Protein AF-A0A7L2MDG3-F1 (afdb_monomer)

pLDDT: mean 85.84, std 12.9, range [50.81, 97.12]

Sequence (111 aa):
RYGCTASNLHGNASATKVLVTRAAGLLIQPSAEVTEGTAVTLTCLGTGDEEEEKPLYAWYRNGRRLQESSSPSLEFPSVRGDDAGAFQCQVRGRNGSDTSEAVPLRVLCEC

InterPro domains:
  IPR003598 Immunoglobulin subtype 2 [SM00408] (35-96)
  IPR003599 Immunoglobulin domain subtype [SM00409] (29-108)
  IPR007110 Immunoglobulin-like domain [PS50835] (16-104)
  IPR013783 Immunoglobulin-like fold [G3DSA:2.60.40.10] (20-110)
  IPR036179 Immunoglobulin-like domain superfamily [SSF48726] (26-107)

Foldseek 3Di:
DDKDWDADPVGIDIDDDDDAPFAWAKDKPPDLEEAFFDKIKIFTDGDAVVVPDQKKKWKDFPNHTDDIDSHRMDIDNTDDQVNWGFMKIWTAHDVGIDIHGTRTRHYHYPD

Secondary structure (DSSP, 8-state):
-EEEEEEETTEEEEEEE-------EEEEES-SEEETT--EEEEEE----TTTSPPEEEEEETTEEEEEES-SEEEESS--GGG-EEEEEEEEETTEEEEPPPEEEEEE---

Radius of gyration: 19.63 Å; Cα contacts (8 Å, |Δi|>4): 242; chains: 1; bounding box: 56×19×57 Å

Solvent-accessible surface area (backbone atoms only — not comparable to full-atom values): 6407 Å² total; per-residue (Å²): 113,46,74,50,74,50,75,54,102,92,49,73,52,75,50,75,46,75,74,77,86,77,59,33,41,69,45,52,38,90,48,49,61,43,49,49,62,42,58,37,41,38,35,49,42,58,78,44,62,67,91,81,45,86,35,41,30,36,34,28,45,72,87,40,80,73,52,73,40,78,50,58,60,50,78,34,81,54,38,42,66,92,67,43,40,35,34,30,38,30,46,39,35,96,94,49,71,38,63,21,66,72,47,60,38,46,45,43,79,87,124

Mean predicted aligned error: 8.29 Å

Organism: NCBI:txid2585818

Str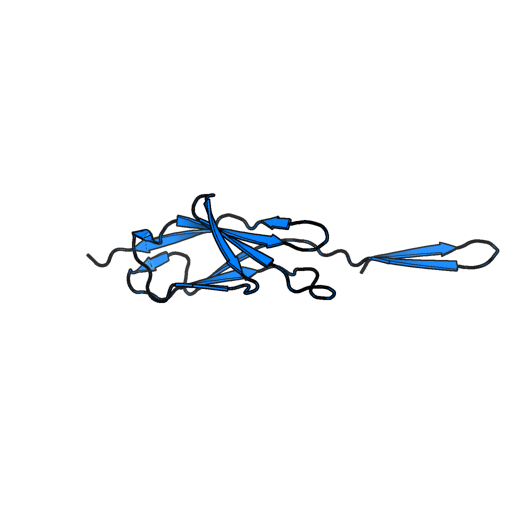ucture (mmCIF, N/CA/C/O backbone):
data_AF-A0A7L2MDG3-F1
#
_entry.id   AF-A0A7L2MDG3-F1
#
loop_
_atom_site.group_PDB
_atom_site.id
_atom_site.type_symbol
_atom_site.label_atom_id
_atom_site.label_alt_id
_atom_site.label_comp_id
_atom_site.label_asym_id
_atom_site.label_entity_id
_atom_site.label_seq_id
_atom_site.pdbx_PDB_ins_code
_atom_site.Cartn_x
_atom_site.Cartn_y
_atom_site.Cartn_z
_atom_site.occupancy
_atom_site.B_iso_or_equiv
_atom_site.auth_seq_id
_atom_site.auth_comp_id
_atom_site.auth_asym_id
_atom_site.auth_atom_id
_atom_site.pdbx_PDB_model_num
ATOM 1 N N . ARG A 1 1 ? 20.699 -5.614 -11.569 1.00 61.97 1 ARG A N 1
ATOM 2 C CA . ARG A 1 1 ? 21.209 -4.932 -12.788 1.00 61.97 1 ARG A CA 1
ATOM 3 C C . ARG A 1 1 ? 21.741 -6.001 -13.734 1.00 61.97 1 ARG A C 1
ATOM 5 O O . ARG A 1 1 ? 22.672 -6.694 -13.360 1.00 61.97 1 ARG A O 1
ATOM 12 N N . TYR A 1 2 ? 21.123 -6.181 -14.895 1.00 76.94 2 TYR A N 1
ATOM 13 C CA . TYR A 1 2 ? 21.477 -7.202 -15.882 1.00 76.94 2 TYR A CA 1
ATOM 14 C C . TYR A 1 2 ? 22.213 -6.526 -17.035 1.00 76.94 2 TYR A C 1
ATOM 16 O O . TYR A 1 2 ? 21.680 -5.611 -17.657 1.00 76.94 2 TYR A O 1
ATOM 24 N N . GLY A 1 3 ? 23.458 -6.928 -17.274 1.00 87.69 3 GLY A N 1
ATOM 25 C CA . GLY A 1 3 ? 24.270 -6.448 -18.388 1.00 87.69 3 GLY A CA 1
ATOM 26 C C . GLY A 1 3 ? 24.378 -7.524 -19.459 1.00 87.69 3 GLY A C 1
ATOM 27 O O . GLY A 1 3 ? 24.663 -8.675 -19.145 1.00 87.69 3 GLY A O 1
ATOM 28 N N . CYS A 1 4 ? 24.156 -7.150 -20.712 1.00 85.69 4 CYS A N 1
ATOM 29 C CA . CYS A 1 4 ? 24.493 -7.951 -21.877 1.00 85.69 4 CYS A CA 1
ATOM 30 C C . CYS A 1 4 ? 25.664 -7.274 -22.584 1.00 85.69 4 CYS A C 1
ATOM 32 O O . CYS A 1 4 ? 25.605 -6.076 -22.851 1.00 85.69 4 CYS A O 1
ATOM 34 N N . THR A 1 5 ? 26.699 -8.041 -22.902 1.00 93.94 5 THR A N 1
ATOM 35 C CA . THR A 1 5 ? 27.823 -7.573 -23.711 1.00 93.94 5 THR A CA 1
ATOM 36 C C . THR A 1 5 ? 27.935 -8.479 -24.925 1.00 93.94 5 THR A C 1
ATOM 38 O O . THR A 1 5 ? 28.099 -9.688 -24.778 1.00 93.94 5 THR A O 1
ATOM 41 N N . ALA A 1 6 ? 27.840 -7.896 -26.113 1.00 90.19 6 ALA A N 1
ATOM 42 C CA . ALA A 1 6 ? 28.107 -8.557 -27.379 1.00 90.19 6 ALA A CA 1
ATOM 43 C C . ALA A 1 6 ? 29.509 -8.168 -27.858 1.00 90.19 6 ALA A C 1
ATOM 45 O O . ALA A 1 6 ? 29.877 -6.995 -27.810 1.00 90.19 6 ALA A O 1
ATOM 46 N N . SER A 1 7 ? 30.286 -9.139 -28.329 1.00 95.38 7 SER A N 1
ATOM 47 C CA . SER A 1 7 ? 31.637 -8.931 -28.852 1.00 95.38 7 SER A CA 1
ATOM 48 C C . SER A 1 7 ? 31.766 -9.510 -30.257 1.00 95.38 7 SER A C 1
ATOM 50 O O . SER A 1 7 ? 31.255 -10.588 -30.546 1.00 95.38 7 SER A O 1
ATOM 52 N N . ASN A 1 8 ? 32.450 -8.782 -31.136 1.00 90.81 8 ASN A N 1
ATOM 53 C CA . ASN A 1 8 ? 32.800 -9.195 -32.495 1.00 90.81 8 ASN A CA 1
ATOM 54 C C . ASN A 1 8 ? 34.239 -8.753 -32.816 1.00 90.81 8 ASN A C 1
ATOM 56 O O . ASN A 1 8 ? 34.858 -8.029 -32.040 1.00 90.81 8 ASN A O 1
ATOM 60 N N . LEU A 1 9 ? 34.764 -9.137 -33.988 1.00 95.19 9 LEU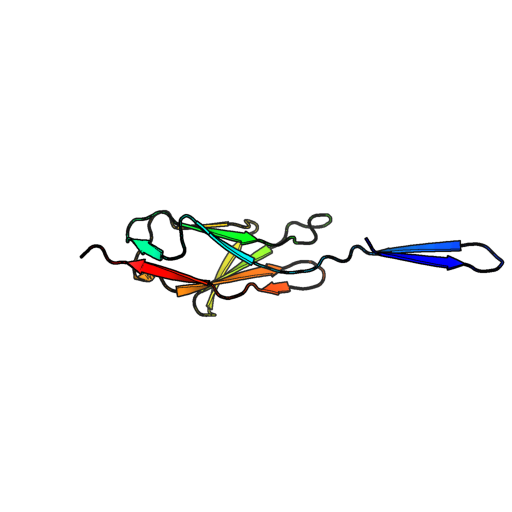 A N 1
ATOM 61 C CA . LEU A 1 9 ? 36.120 -8.767 -34.444 1.00 95.19 9 LEU A CA 1
ATOM 62 C C . LEU A 1 9 ? 36.390 -7.246 -34.410 1.00 95.19 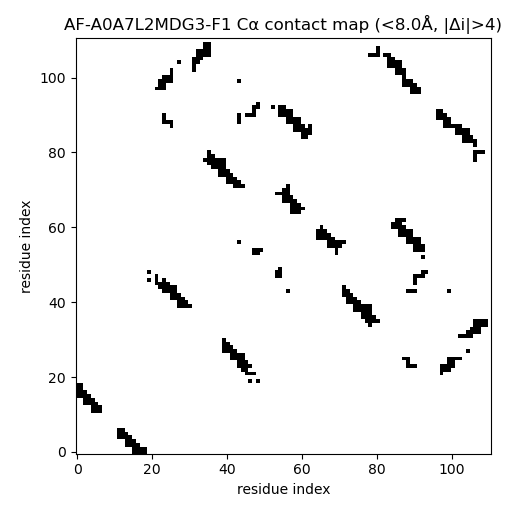9 LEU A C 1
ATOM 64 O O . LEU A 1 9 ? 37.531 -6.821 -34.276 1.00 95.19 9 LEU A O 1
ATOM 68 N N . HIS A 1 10 ? 35.334 -6.436 -34.508 1.00 91.75 10 HIS A N 1
ATOM 69 C CA . HIS A 1 10 ? 35.396 -4.972 -34.528 1.00 91.75 10 HIS A CA 1
ATOM 70 C C . HIS A 1 10 ? 35.221 -4.319 -33.145 1.00 91.75 10 HIS A C 1
ATOM 72 O O . HIS A 1 10 ? 35.216 -3.095 -33.050 1.00 91.75 10 HIS A O 1
ATOM 78 N N . GLY A 1 11 ? 35.065 -5.108 -32.078 1.00 90.88 11 GLY A N 1
ATOM 79 C CA . GLY A 1 11 ? 34.932 -4.620 -30.707 1.00 90.88 11 GLY A CA 1
ATOM 80 C C . GLY A 1 11 ? 33.654 -5.079 -30.010 1.00 90.88 11 GLY A C 1
ATOM 81 O O . GLY A 1 11 ? 32.971 -6.008 -30.451 1.00 90.88 11 GLY A O 1
ATOM 82 N N . ASN A 1 12 ? 33.346 -4.409 -28.897 1.00 92.81 12 ASN A N 1
ATOM 83 C CA . ASN A 1 12 ? 32.288 -4.811 -27.975 1.00 92.81 12 ASN A CA 1
ATOM 84 C C . ASN A 1 12 ? 31.206 -3.733 -27.857 1.00 92.81 12 ASN A C 1
ATOM 86 O O . ASN A 1 12 ? 31.506 -2.545 -27.767 1.00 92.81 12 ASN A O 1
ATOM 90 N N . ALA A 1 13 ? 29.952 -4.169 -27.780 1.00 91.88 13 ALA A N 1
ATOM 91 C CA . ALA A 1 13 ? 28.801 -3.347 -27.438 1.00 91.88 13 ALA A CA 1
ATOM 92 C C . ALA A 1 13 ? 28.148 -3.897 -26.168 1.00 91.88 13 ALA A C 1
ATOM 94 O O . ALA A 1 13 ? 27.960 -5.106 -26.040 1.00 91.88 13 ALA A O 1
ATOM 95 N N . SER A 1 14 ? 27.773 -3.014 -25.246 1.00 91.81 14 SER A N 1
ATOM 96 C CA . SER A 1 14 ? 27.144 -3.403 -23.982 1.00 91.81 14 SER A CA 1
ATOM 97 C C . SER A 1 14 ? 25.798 -2.709 -23.815 1.00 91.81 14 SER A C 1
ATOM 99 O O . SER A 1 14 ? 25.684 -1.505 -24.024 1.00 91.81 14 SER A O 1
ATOM 101 N N . ALA A 1 15 ? 24.788 -3.457 -23.381 1.00 85.19 15 ALA A N 1
ATOM 102 C CA . ALA A 1 15 ? 23.480 -2.959 -22.980 1.00 85.19 15 ALA A CA 1
ATOM 103 C C . ALA A 1 15 ? 23.223 -3.342 -21.520 1.00 85.19 15 ALA A C 1
ATOM 105 O O . ALA A 1 15 ? 23.539 -4.450 -21.093 1.00 85.19 15 ALA A O 1
ATOM 106 N N . THR A 1 16 ? 22.642 -2.441 -20.731 1.00 81.69 16 THR A N 1
ATOM 107 C CA . THR A 1 16 ? 22.251 -2.741 -19.347 1.00 81.69 16 THR A CA 1
ATOM 108 C C . THR A 1 16 ? 20.754 -2.535 -19.179 1.00 81.69 16 THR A C 1
ATOM 110 O O . THR A 1 16 ? 20.223 -1.519 -19.612 1.00 81.69 16 THR A O 1
ATOM 113 N N . LYS A 1 17 ? 20.086 -3.467 -18.498 1.00 76.31 17 LYS A N 1
ATOM 114 C CA . LYS A 1 17 ? 18.709 -3.330 -18.030 1.00 76.31 17 LYS A CA 1
ATOM 115 C C . LYS A 1 17 ? 18.625 -3.611 -16.533 1.00 76.31 17 LYS A C 1
ATOM 117 O O . LYS A 1 17 ? 19.189 -4.587 -16.037 1.00 76.31 17 LYS A O 1
ATOM 122 N N . VAL A 1 18 ? 17.928 -2.773 -15.778 1.00 67.25 18 VAL A N 1
ATOM 123 C CA . VAL A 1 18 ? 17.596 -3.086 -14.384 1.00 67.25 18 VAL A CA 1
ATOM 124 C C . VAL A 1 18 ? 16.385 -4.018 -14.400 1.00 67.25 18 VAL A C 1
ATOM 126 O O . VAL A 1 18 ? 15.386 -3.731 -15.052 1.00 67.25 18 VAL A O 1
ATOM 129 N N . LEU A 1 19 ? 16.495 -5.176 -13.744 1.00 53.88 19 LEU A N 1
ATOM 130 C CA . LEU A 1 19 ? 15.325 -6.004 -13.470 1.00 53.88 19 LEU A CA 1
ATOM 131 C C . LEU A 1 19 ? 14.750 -5.496 -12.158 1.00 53.88 19 LEU A C 1
ATOM 133 O O . LEU A 1 19 ? 15.374 -5.663 -11.110 1.00 53.88 19 LEU A O 1
ATOM 137 N N . VAL A 1 20 ? 13.594 -4.861 -12.243 1.00 58.19 20 VAL A N 1
ATOM 138 C CA . VAL A 1 20 ? 12.791 -4.529 -11.075 1.00 58.19 20 VAL A CA 1
ATOM 139 C C . VAL A 1 20 ? 11.851 -5.706 -10.856 1.00 58.19 20 VAL A C 1
ATOM 141 O O . VAL A 1 20 ? 10.968 -5.957 -11.677 1.00 58.19 20 VAL A O 1
ATOM 144 N N . THR A 1 21 ? 12.085 -6.481 -9.797 1.00 50.81 21 THR A N 1
ATOM 145 C CA . THR A 1 21 ? 11.118 -7.474 -9.322 1.00 50.81 21 THR A CA 1
ATOM 146 C C . THR A 1 21 ? 9.943 -6.704 -8.738 1.00 50.81 21 THR A C 1
ATOM 148 O O . THR A 1 21 ? 10.061 -6.112 -7.667 1.00 50.81 21 THR A O 1
ATOM 151 N N . ARG A 1 22 ? 8.844 -6.643 -9.489 1.00 60.25 22 ARG A N 1
ATOM 152 C CA . ARG A 1 22 ? 7.621 -5.958 -9.077 1.00 60.25 22 ARG A CA 1
ATOM 153 C C . ARG A 1 22 ? 6.886 -6.897 -8.129 1.00 60.25 22 ARG A C 1
ATOM 155 O O . ARG A 1 22 ? 6.453 -7.963 -8.555 1.00 60.25 22 ARG A O 1
ATOM 162 N N . ALA A 1 23 ? 6.890 -6.553 -6.851 1.00 59.66 23 ALA A N 1
ATOM 163 C CA . ALA A 1 23 ? 6.007 -7.148 -5.867 1.00 59.66 23 ALA A CA 1
ATOM 164 C C . ALA A 1 23 ? 5.423 -5.996 -5.052 1.00 59.66 23 ALA A C 1
ATOM 166 O O . ALA A 1 23 ? 6.126 -5.373 -4.256 1.00 59.66 23 ALA A O 1
ATOM 167 N N . ALA A 1 24 ? 4.157 -5.685 -5.292 1.00 69.75 24 ALA A N 1
ATOM 168 C CA . ALA A 1 24 ? 3.372 -4.809 -4.449 1.00 69.75 24 ALA A CA 1
ATOM 169 C C . ALA A 1 24 ? 2.971 -5.597 -3.190 1.00 69.75 24 ALA A C 1
ATOM 171 O O . ALA A 1 24 ? 2.259 -6.593 -3.246 1.00 69.75 24 ALA A O 1
ATOM 172 N N . GLY A 1 25 ? 3.464 -5.182 -2.033 1.00 87.06 25 GLY A N 1
ATOM 173 C CA . GLY A 1 25 ? 2.990 -5.597 -0.722 1.00 87.06 25 GLY A CA 1
ATOM 174 C C . GLY A 1 25 ? 2.078 -4.531 -0.128 1.00 87.06 25 GLY A C 1
ATOM 175 O O . GLY A 1 25 ? 2.116 -3.366 -0.521 1.00 87.06 25 GLY A O 1
ATOM 176 N N . LEU A 1 26 ? 1.276 -4.917 0.857 1.00 92.19 26 LEU A N 1
ATOM 177 C CA . LEU A 1 26 ? 0.444 -3.990 1.610 1.00 92.19 26 LEU A CA 1
ATOM 178 C C . LEU A 1 26 ? 0.729 -4.150 3.101 1.00 92.19 26 LEU A C 1
ATOM 180 O O . LEU A 1 26 ? 0.592 -5.240 3.652 1.00 92.19 26 LEU A O 1
ATOM 184 N N . LEU A 1 27 ? 1.123 -3.056 3.744 1.00 93.75 27 LEU A N 1
ATOM 185 C CA . LEU A 1 27 ? 1.325 -2.976 5.184 1.00 93.75 27 LEU A CA 1
ATOM 186 C C . LEU A 1 27 ? 0.182 -2.179 5.808 1.00 93.75 27 LEU A C 1
ATOM 188 O O . LEU A 1 27 ? -0.139 -1.096 5.331 1.00 93.75 27 LEU A O 1
ATOM 192 N N . ILE A 1 28 ? -0.405 -2.697 6.885 1.00 95.62 28 ILE A N 1
ATOM 193 C CA . ILE A 1 28 ? -1.433 -2.000 7.664 1.00 95.62 28 ILE A CA 1
ATOM 194 C C . ILE A 1 28 ? -0.879 -1.763 9.065 1.00 95.62 28 ILE A C 1
ATOM 196 O O . ILE A 1 28 ? -0.489 -2.715 9.742 1.00 95.62 28 ILE A O 1
ATOM 200 N N . GLN A 1 29 ? -0.839 -0.503 9.492 1.00 96.50 29 GLN A N 1
ATOM 201 C CA . GLN A 1 29 ? -0.402 -0.103 10.827 1.00 96.50 29 GLN A CA 1
ATOM 202 C C . GLN A 1 29 ? -1.563 0.545 11.596 1.00 96.50 29 GLN A C 1
ATOM 204 O O . GLN A 1 29 ? -2.305 1.322 10.995 1.00 96.50 29 GLN A O 1
ATOM 209 N N . PRO A 1 30 ? -1.716 0.265 12.905 1.00 94.50 30 PRO A N 1
ATOM 210 C CA . PRO A 1 30 ? -0.842 -0.578 13.735 1.00 94.50 30 PRO A CA 1
ATOM 211 C C . PRO A 1 30 ? -1.011 -2.089 13.493 1.00 94.50 30 PRO A C 1
ATOM 213 O O . PRO A 1 30 ? -0.066 -2.846 13.703 1.00 94.50 30 PRO A O 1
ATOM 216 N N . SER A 1 31 ? -2.180 -2.520 13.021 1.00 95.19 31 SER A N 1
ATOM 217 C CA . SER A 1 31 ? -2.524 -3.920 12.757 1.00 95.19 31 SER A CA 1
ATOM 218 C C . SER A 1 31 ? -3.672 -4.018 11.750 1.00 95.19 31 SER A C 1
ATOM 220 O O . SER A 1 31 ? -4.400 -3.057 11.517 1.00 95.19 31 SER A O 1
ATOM 222 N N . ALA A 1 32 ? -3.865 -5.205 11.169 1.00 93.19 32 ALA A N 1
ATOM 223 C CA . ALA A 1 32 ? -5.003 -5.506 10.293 1.00 93.19 32 ALA A CA 1
ATOM 224 C C . ALA A 1 32 ? -6.325 -5.743 11.059 1.00 93.19 32 ALA A C 1
ATOM 226 O O . ALA A 1 32 ? -7.364 -5.976 10.448 1.00 93.19 32 ALA A O 1
ATOM 227 N N . GLU A 1 33 ? -6.291 -5.687 12.389 1.00 95.94 33 GLU A N 1
ATOM 228 C CA . GLU A 1 33 ? -7.453 -5.771 13.269 1.00 95.94 33 GLU A CA 1
ATOM 229 C C . GLU A 1 33 ? -7.323 -4.693 14.345 1.00 95.94 33 GLU A C 1
ATOM 231 O O . GLU A 1 33 ? -6.328 -4.667 15.071 1.00 95.94 33 GLU A O 1
ATOM 236 N N . VAL A 1 34 ? -8.288 -3.778 14.399 1.00 95.69 34 VAL A N 1
ATOM 237 C CA . VAL A 1 34 ? -8.296 -2.608 15.291 1.00 95.69 34 VAL A CA 1
ATOM 238 C C . VAL A 1 34 ? -9.709 -2.345 15.808 1.00 95.69 34 VAL A C 1
ATOM 240 O O . VAL A 1 34 ? -10.671 -2.841 15.226 1.00 95.69 34 VAL A O 1
ATOM 243 N N . THR A 1 35 ? -9.863 -1.558 16.870 1.00 95.38 35 THR A N 1
ATOM 244 C CA . THR A 1 35 ? -11.181 -1.088 17.328 1.00 95.38 35 THR A CA 1
ATOM 245 C C . THR A 1 35 ? -11.628 0.160 16.567 1.00 95.38 35 THR A C 1
ATOM 247 O O . THR A 1 35 ? -10.800 0.913 16.039 1.00 95.38 35 THR A O 1
ATOM 250 N N . GLU A 1 36 ? -12.942 0.383 16.497 1.00 95.44 36 GLU A N 1
ATOM 251 C CA . GLU A 1 36 ? -13.510 1.634 15.984 1.00 95.44 36 GLU A CA 1
ATOM 252 C C . GLU A 1 36 ? -12.885 2.849 16.678 1.00 95.44 36 GLU A C 1
ATOM 254 O O . GLU A 1 36 ? -12.535 2.815 17.853 1.00 95.44 36 GLU A O 1
ATOM 259 N N . GLY A 1 37 ? -12.695 3.934 15.934 1.00 94.62 37 GLY A N 1
ATOM 260 C CA . GLY A 1 37 ? -12.030 5.127 16.450 1.00 94.62 37 GLY A CA 1
ATOM 261 C C . GLY A 1 37 ? -10.512 5.138 16.256 1.00 94.62 37 GLY A C 1
ATOM 262 O O . GLY A 1 37 ? -9.926 6.220 16.257 1.00 94.62 37 GLY A O 1
ATOM 263 N N . THR A 1 38 ? -9.880 3.982 16.021 1.00 95.25 38 THR A N 1
ATOM 264 C CA . THR A 1 38 ? -8.421 3.872 15.848 1.00 95.25 38 THR A CA 1
ATOM 265 C C . THR A 1 38 ? -7.951 4.513 14.538 1.00 95.25 38 THR A C 1
ATOM 267 O O . THR A 1 38 ? -8.588 4.369 13.493 1.00 95.25 38 THR A O 1
ATOM 270 N N . ALA A 1 39 ? -6.808 5.199 14.576 1.00 96.81 39 ALA A N 1
ATOM 271 C CA . ALA A 1 39 ? -6.144 5.686 13.371 1.00 96.81 39 ALA A CA 1
ATOM 272 C C . ALA A 1 39 ? -5.374 4.545 12.687 1.00 96.81 39 ALA A C 1
ATOM 274 O O . ALA A 1 39 ? -4.573 3.862 13.330 1.00 96.81 39 ALA A O 1
ATOM 275 N N . VAL A 1 40 ? -5.600 4.348 11.388 1.00 97.06 40 VAL A N 1
ATOM 276 C CA . VAL A 1 40 ? -4.967 3.286 10.595 1.00 97.06 40 VAL A CA 1
ATOM 277 C C . VAL A 1 40 ? -4.286 3.878 9.370 1.00 97.06 40 VAL A C 1
ATOM 279 O O . VAL A 1 40 ? -4.875 4.679 8.646 1.00 97.06 40 VAL A O 1
ATOM 282 N N . THR A 1 41 ? -3.066 3.423 9.094 1.00 97.12 41 THR A N 1
ATOM 283 C CA . THR A 1 41 ? -2.320 3.785 7.885 1.00 97.12 41 THR A CA 1
ATOM 284 C C . THR A 1 41 ? -2.027 2.539 7.069 1.00 97.12 41 THR A C 1
ATOM 286 O O . THR A 1 41 ? -1.439 1.574 7.561 1.00 97.12 41 THR A O 1
ATOM 289 N N . LEU A 1 42 ? -2.437 2.566 5.805 1.00 95.44 42 LEU A N 1
ATOM 290 C CA . LEU A 1 42 ? -2.116 1.556 4.811 1.00 95.44 42 LEU A CA 1
ATOM 291 C C . LEU A 1 42 ? -0.945 2.068 3.981 1.00 95.44 42 LEU A C 1
ATOM 293 O O . LEU A 1 42 ? -1.046 3.137 3.388 1.00 95.44 42 LEU A O 1
ATOM 297 N N . THR A 1 43 ? 0.129 1.293 3.891 1.00 93.62 43 THR A N 1
ATOM 298 C CA . THR A 1 43 ? 1.323 1.634 3.112 1.00 93.62 43 THR A CA 1
ATOM 299 C C . THR A 1 43 ? 1.532 0.589 2.028 1.00 93.62 43 THR A C 1
ATOM 301 O O . THR A 1 43 ? 1.689 -0.601 2.311 1.00 93.62 43 THR A O 1
ATOM 304 N N . CYS A 1 44 ? 1.540 1.032 0.776 1.00 90.06 44 CYS A N 1
ATOM 305 C CA . CYS A 1 44 ? 1.856 0.198 -0.368 1.00 90.06 44 CYS A CA 1
ATOM 306 C C . CYS A 1 44 ? 3.373 0.018 -0.453 1.00 90.06 44 CYS A C 1
ATOM 308 O O . CYS A 1 44 ? 4.120 0.965 -0.701 1.00 90.06 44 CYS A O 1
ATOM 310 N N . LEU A 1 45 ? 3.830 -1.206 -0.220 1.00 85.31 45 LEU A N 1
ATOM 311 C CA . LEU A 1 45 ? 5.228 -1.588 -0.320 1.00 85.31 45 LEU A CA 1
ATOM 312 C C . LEU A 1 45 ? 5.509 -1.962 -1.771 1.00 85.31 45 LEU A C 1
ATOM 314 O O . LEU A 1 45 ? 5.088 -3.009 -2.233 1.00 85.31 45 LEU A O 1
ATOM 318 N N . GLY A 1 46 ? 6.205 -1.122 -2.518 1.00 73.06 46 GLY A N 1
ATOM 319 C CA . GLY A 1 46 ? 6.560 -1.448 -3.892 1.00 73.06 46 GLY A CA 1
ATOM 320 C C . GLY A 1 46 ? 7.343 -0.318 -4.522 1.00 73.06 46 GLY A C 1
ATOM 321 O O . GLY A 1 46 ? 6.981 0.849 -4.376 1.00 73.06 46 GLY A O 1
ATOM 322 N N . THR A 1 47 ? 8.416 -0.664 -5.222 1.00 60.50 47 THR A N 1
ATOM 323 C CA . THR A 1 47 ? 9.186 0.298 -6.000 1.00 60.50 47 THR A CA 1
ATOM 324 C C . THR A 1 47 ? 8.559 0.411 -7.385 1.00 60.50 47 THR A C 1
ATOM 326 O O . THR A 1 47 ? 8.580 -0.522 -8.191 1.00 60.50 47 THR A O 1
ATOM 329 N N . GLY A 1 48 ? 7.974 1.575 -7.671 1.00 59.06 48 GLY A N 1
ATOM 330 C CA . GLY A 1 48 ? 7.871 2.016 -9.058 1.00 59.06 48 GLY A CA 1
ATOM 331 C C . GLY A 1 48 ? 9.275 2.159 -9.650 1.00 59.06 48 GLY A C 1
ATOM 332 O O . GLY A 1 48 ? 10.264 2.155 -8.918 1.00 59.06 48 GLY A O 1
ATOM 333 N N . ASP A 1 49 ? 9.389 2.297 -10.968 1.00 59.41 49 ASP A N 1
ATOM 334 C CA . ASP A 1 49 ? 10.646 2.746 -11.576 1.00 59.41 49 ASP A CA 1
ATOM 335 C C . ASP A 1 49 ? 10.878 4.226 -11.161 1.00 59.41 49 ASP A C 1
ATOM 337 O O . ASP A 1 49 ? 10.587 5.143 -11.924 1.00 59.41 49 ASP A O 1
ATOM 341 N N . GLU A 1 50 ? 11.334 4.463 -9.919 1.00 56.59 50 GLU A N 1
ATOM 342 C CA . GLU A 1 50 ? 11.489 5.798 -9.300 1.00 56.59 50 GLU A CA 1
ATOM 343 C C . GLU A 1 50 ? 12.541 6.669 -10.004 1.00 56.59 50 GLU A C 1
ATOM 345 O O . GLU A 1 50 ? 12.588 7.879 -9.791 1.00 56.59 50 GLU A O 1
ATOM 350 N N . GLU A 1 51 ? 13.383 6.063 -10.845 1.00 55.62 51 GLU A N 1
ATOM 351 C CA . GLU A 1 51 ? 14.437 6.754 -11.594 1.00 55.62 51 GLU A CA 1
ATOM 352 C C . GLU A 1 51 ? 13.901 7.649 -12.728 1.00 55.62 51 GLU A C 1
ATOM 354 O O . GLU A 1 51 ? 14.618 8.557 -13.144 1.00 55.62 51 GLU A O 1
ATOM 359 N N . GLU A 1 52 ? 12.671 7.440 -13.222 1.00 54.25 52 GLU A N 1
ATOM 360 C CA . GLU A 1 52 ? 12.123 8.223 -14.349 1.00 54.25 52 GLU A CA 1
ATOM 361 C C . GLU A 1 52 ? 10.833 8.998 -14.020 1.00 54.25 52 GLU A C 1
ATOM 363 O O . GLU A 1 52 ? 10.708 10.141 -14.457 1.00 54.25 52 GLU A O 1
ATOM 368 N N . GLU A 1 53 ? 9.892 8.445 -13.242 1.00 62.78 53 GLU A N 1
ATOM 369 C CA . GLU A 1 53 ? 8.643 9.131 -12.864 1.00 62.78 53 GLU A CA 1
ATOM 370 C C . GLU A 1 53 ? 8.137 8.702 -11.479 1.00 62.78 53 GLU A C 1
ATOM 372 O O . GLU A 1 53 ? 8.343 7.569 -11.041 1.00 62.78 53 GLU A O 1
ATOM 377 N N . LYS A 1 54 ? 7.416 9.600 -10.788 1.00 70.31 54 LYS A N 1
ATOM 378 C CA . LYS A 1 54 ? 6.737 9.248 -9.532 1.00 70.31 54 LYS A CA 1
ATOM 379 C C . LYS A 1 54 ? 5.646 8.203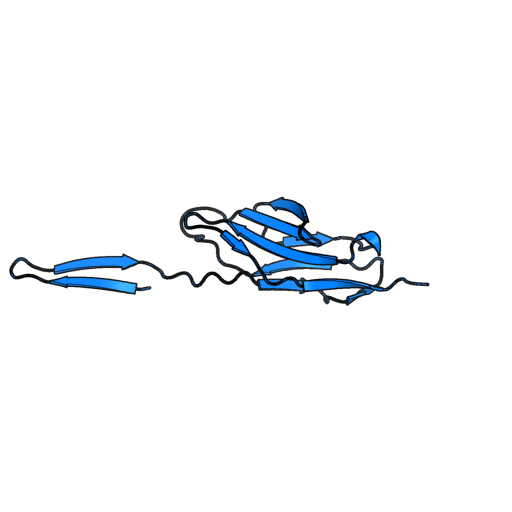 -9.815 1.00 70.31 54 LYS A C 1
ATOM 381 O O . LYS A 1 54 ? 4.752 8.494 -10.613 1.00 70.31 54 LYS A O 1
ATOM 386 N N . PRO A 1 55 ? 5.662 7.032 -9.156 1.00 76.38 55 PRO A N 1
ATOM 387 C CA . PRO A 1 55 ? 4.621 6.030 -9.342 1.00 76.38 55 PRO A CA 1
ATOM 388 C C . PRO A 1 55 ? 3.246 6.545 -8.903 1.00 76.38 55 PRO A C 1
ATOM 390 O O . PRO A 1 55 ? 3.119 7.325 -7.956 1.00 76.38 55 PRO A O 1
ATOM 393 N N . LEU A 1 56 ? 2.206 6.070 -9.590 1.00 86.38 56 LEU A N 1
ATOM 394 C CA . LEU A 1 56 ? 0.816 6.273 -9.187 1.00 86.38 56 LEU A CA 1
ATOM 395 C C . LEU A 1 56 ? 0.320 5.042 -8.430 1.00 86.38 56 LEU A C 1
ATOM 397 O O . LEU A 1 56 ? 0.432 3.915 -8.918 1.00 86.38 56 LEU A O 1
ATOM 401 N N . TYR A 1 57 ? -0.261 5.273 -7.258 1.00 89.56 57 TYR A N 1
ATOM 402 C CA . TYR A 1 57 ? -0.814 4.255 -6.375 1.00 89.56 57 TYR A CA 1
ATOM 403 C C . TYR A 1 57 ? -2.335 4.290 -6.457 1.00 89.56 57 TYR A C 1
ATOM 405 O O . TYR A 1 57 ? -2.973 5.252 -6.030 1.00 89.56 57 TYR A O 1
ATOM 413 N N . ALA A 1 58 ? -2.930 3.234 -7.003 1.00 92.56 58 ALA A N 1
ATOM 414 C CA . ALA A 1 58 ? -4.372 3.041 -7.001 1.00 92.56 58 ALA A CA 1
ATOM 415 C C . ALA A 1 58 ? -4.774 2.121 -5.845 1.00 92.56 58 ALA A C 1
ATOM 417 O O . ALA A 1 58 ? -4.259 1.014 -5.707 1.00 92.56 58 ALA A O 1
ATOM 418 N N . TRP A 1 59 ? -5.723 2.570 -5.035 1.00 94.62 59 TRP A N 1
ATOM 419 C CA . TRP A 1 59 ? -6.224 1.849 -3.872 1.00 94.62 59 TRP A CA 1
ATOM 420 C C . TRP A 1 59 ? -7.551 1.1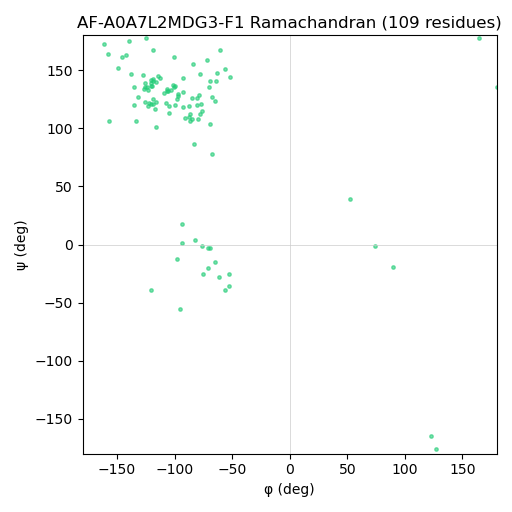79 -4.191 1.00 94.62 59 TRP A C 1
ATOM 422 O O . TRP A 1 59 ? -8.434 1.790 -4.799 1.00 94.62 59 TRP A O 1
ATOM 432 N N . TYR A 1 60 ? -7.711 -0.061 -3.743 1.00 95.56 60 TYR A N 1
ATOM 433 C CA . TYR A 1 60 ? -8.929 -0.842 -3.910 1.00 95.56 60 TYR A CA 1
ATOM 434 C C . TYR A 1 60 ? -9.395 -1.390 -2.567 1.00 95.56 60 TYR A C 1
ATOM 436 O O . TYR A 1 60 ? -8.584 -1.777 -1.729 1.00 95.56 60 TYR A O 1
ATOM 444 N N . ARG A 1 61 ? -10.713 -1.475 -2.395 1.00 96.25 61 ARG A N 1
ATOM 445 C CA . ARG A 1 61 ? -11.369 -2.154 -1.276 1.00 96.25 61 ARG A CA 1
ATOM 446 C C . ARG A 1 61 ? -12.461 -3.054 -1.813 1.00 96.25 61 ARG A C 1
ATOM 448 O O . ARG A 1 61 ? -13.317 -2.611 -2.578 1.00 96.25 61 ARG A O 1
ATOM 455 N N . ASN A 1 62 ? -12.420 -4.326 -1.432 1.00 96.12 62 ASN A N 1
ATOM 456 C CA . ASN A 1 62 ? -13.344 -5.356 -1.908 1.00 96.12 62 ASN A CA 1
ATOM 457 C C . ASN A 1 62 ? -13.409 -5.405 -3.450 1.00 96.12 62 ASN A C 1
ATOM 459 O O . ASN A 1 62 ? -14.482 -5.513 -4.038 1.00 96.12 62 ASN A O 1
ATOM 463 N N . GLY A 1 63 ? -12.256 -5.230 -4.109 1.00 92.75 63 GLY A N 1
ATOM 464 C CA . GLY A 1 63 ? -12.137 -5.190 -5.571 1.00 92.75 63 GLY A CA 1
ATOM 465 C C . GLY A 1 63 ? -12.642 -3.905 -6.244 1.00 92.75 63 GLY A C 1
ATOM 466 O O . GLY A 1 63 ? -12.534 -3.778 -7.461 1.00 92.75 63 GLY A O 1
ATOM 467 N N . ARG A 1 64 ? -13.169 -2.926 -5.495 1.00 95.19 64 ARG A N 1
ATOM 468 C CA . ARG A 1 64 ? -13.636 -1.638 -6.034 1.00 95.19 64 ARG A CA 1
ATOM 469 C C . ARG A 1 64 ? -12.584 -0.559 -5.817 1.00 95.19 64 ARG A C 1
ATOM 471 O O . ARG A 1 64 ? -12.015 -0.459 -4.733 1.00 95.19 64 ARG A O 1
ATOM 478 N N . ARG A 1 65 ? -12.340 0.260 -6.842 1.00 94.00 65 ARG A N 1
ATOM 479 C CA . ARG A 1 65 ? -11.379 1.367 -6.772 1.00 94.00 65 ARG A CA 1
ATOM 480 C C . ARG A 1 65 ? -11.884 2.440 -5.807 1.00 94.00 65 ARG A C 1
ATOM 482 O O . ARG A 1 65 ? -13.010 2.905 -5.948 1.00 94.00 65 ARG A O 1
ATOM 489 N N . LEU A 1 66 ? -11.041 2.807 -4.850 1.00 93.75 66 LEU A N 1
ATOM 490 C CA . LEU A 1 66 ? -11.308 3.808 -3.817 1.00 93.75 66 LEU A CA 1
ATOM 491 C C . LEU A 1 66 ? -10.773 5.170 -4.241 1.00 93.75 66 LEU A C 1
ATOM 493 O O . LEU A 1 66 ? -11.518 6.140 -4.300 1.00 93.75 66 LEU A O 1
ATOM 497 N N . GLN A 1 67 ? -9.482 5.218 -4.567 1.00 93.75 67 GLN A N 1
ATOM 498 C CA . GLN A 1 67 ? -8.795 6.437 -4.976 1.00 93.75 67 GLN A CA 1
ATOM 499 C C . GLN A 1 67 ? -7.492 6.123 -5.712 1.00 93.75 67 GLN A C 1
ATOM 501 O O . GLN A 1 67 ? -7.053 4.974 -5.776 1.00 93.75 67 GLN A O 1
ATOM 506 N N . GLU A 1 68 ? -6.870 7.159 -6.260 1.00 91.62 68 GLU A N 1
ATOM 507 C CA . GLU A 1 68 ? -5.526 7.109 -6.819 1.00 91.62 68 GLU A CA 1
ATOM 508 C C . GLU A 1 68 ? -4.746 8.329 -6.338 1.00 91.62 68 GLU A C 1
ATOM 510 O O . GLU A 1 68 ? -5.277 9.440 -6.323 1.00 91.62 68 GLU A O 1
ATOM 515 N N . SER A 1 69 ? -3.505 8.121 -5.914 1.00 88.81 69 SER A N 1
ATOM 516 C CA . SER A 1 69 ? -2.632 9.187 -5.435 1.00 88.81 69 SER A CA 1
ATOM 517 C C . SER A 1 69 ? -1.179 8.901 -5.808 1.00 88.81 69 SER A C 1
ATOM 519 O O . SER A 1 69 ? -0.803 7.771 -6.110 1.00 88.81 69 SER A O 1
ATOM 521 N N . SER A 1 70 ? -0.333 9.929 -5.783 1.00 86.12 70 SER A N 1
ATOM 522 C CA . SER A 1 70 ? 1.125 9.759 -5.854 1.00 86.12 70 SER A CA 1
ATOM 523 C C . SER A 1 70 ? 1.741 9.421 -4.490 1.00 86.12 70 SER A C 1
ATOM 525 O O . SER A 1 70 ? 2.962 9.406 -4.357 1.00 86.12 70 SER A O 1
ATOM 527 N N . SER A 1 71 ? 0.909 9.254 -3.457 1.00 88.56 71 SER A N 1
ATOM 528 C CA . SER A 1 71 ? 1.346 8.884 -2.117 1.00 88.56 71 SER A CA 1
ATOM 529 C C . SER A 1 71 ? 1.289 7.363 -1.981 1.00 88.56 71 SER A C 1
ATOM 531 O O . SER A 1 71 ? 0.245 6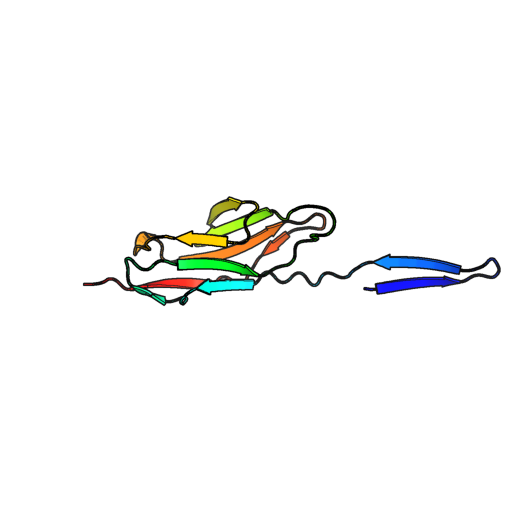.777 -2.279 1.00 88.56 71 SER A O 1
ATOM 533 N N . PRO A 1 72 ? 2.351 6.714 -1.477 1.00 89.19 72 PRO A N 1
ATOM 534 C CA . PRO A 1 72 ? 2.321 5.288 -1.176 1.00 89.19 72 PRO A CA 1
ATOM 535 C C . PRO A 1 72 ? 1.445 4.964 0.040 1.00 89.19 72 PRO A C 1
ATOM 537 O O . PRO A 1 72 ? 1.292 3.788 0.362 1.00 89.19 72 PRO A O 1
ATOM 540 N N . SER A 1 73 ? 0.879 5.974 0.711 1.00 92.69 73 SER A N 1
ATOM 541 C CA . SER A 1 73 ? 0.117 5.814 1.947 1.00 92.69 73 SER A CA 1
ATOM 542 C C . SER A 1 73 ? -1.333 6.272 1.806 1.00 92.69 73 SER A C 1
ATOM 544 O O . SER A 1 73 ? -1.624 7.290 1.170 1.00 92.69 73 SER A O 1
ATOM 546 N N . LEU A 1 74 ? -2.230 5.528 2.451 1.00 94.31 74 LEU A N 1
ATOM 547 C CA . LEU A 1 74 ? -3.642 5.837 2.636 1.00 94.31 74 LEU A CA 1
ATOM 548 C C . LEU A 1 74 ? -3.960 5.855 4.135 1.00 94.31 74 LEU A C 1
ATOM 550 O O . LEU A 1 74 ? -3.807 4.849 4.824 1.00 94.31 74 LEU A O 1
ATOM 554 N N . GLU A 1 75 ? -4.407 7.007 4.622 1.00 95.75 75 GLU A N 1
ATOM 555 C CA . GLU A 1 75 ? -4.651 7.257 6.041 1.00 95.75 75 GLU A CA 1
ATOM 556 C C . GLU A 1 75 ? -6.148 7.288 6.355 1.00 95.75 75 GLU A C 1
ATOM 558 O O . GLU A 1 75 ? -6.933 7.955 5.680 1.00 95.75 75 GLU A O 1
ATOM 563 N N . PHE A 1 76 ? -6.521 6.596 7.426 1.00 95.50 76 PHE A N 1
ATOM 564 C CA . PHE A 1 76 ? -7.831 6.644 8.054 1.00 95.50 76 PHE A CA 1
ATOM 565 C C . PHE A 1 76 ? -7.651 7.215 9.463 1.00 95.50 76 PHE A C 1
ATOM 567 O O . PHE A 1 76 ? -7.221 6.486 10.355 1.00 95.50 76 PHE A O 1
ATOM 574 N N . PRO A 1 77 ? -7.961 8.503 9.699 1.00 95.56 77 PRO A N 1
ATOM 575 C CA . PRO A 1 77 ? -7.763 9.127 11.009 1.00 95.56 77 PRO A CA 1
ATOM 576 C C . PRO A 1 77 ? -8.585 8.479 12.129 1.00 95.56 77 PRO A C 1
ATOM 578 O O . PRO A 1 77 ? -8.205 8.546 13.292 1.00 95.56 77 PRO A O 1
ATOM 581 N N . SER A 1 78 ? -9.728 7.889 11.775 1.00 95.50 78 SER A N 1
ATOM 582 C CA . SER A 1 78 ? -10.637 7.220 12.699 1.00 95.50 78 SER A CA 1
ATOM 583 C C . SER A 1 78 ? -11.473 6.208 11.918 1.00 95.50 78 SER A C 1
ATOM 585 O O . SER A 1 78 ? -12.337 6.609 11.136 1.00 95.50 78 SER A O 1
ATOM 587 N N . VAL A 1 79 ? -11.181 4.914 12.074 1.00 95.19 79 VAL A N 1
ATOM 588 C CA . VAL A 1 79 ? -11.900 3.853 11.351 1.00 95.19 79 VAL A CA 1
ATOM 589 C C . VAL A 1 79 ? -13.266 3.559 11.964 1.00 95.19 79 VAL A C 1
ATOM 591 O O . VAL A 1 79 ? -13.445 3.603 13.183 1.00 95.19 79 VAL A O 1
ATOM 594 N N . ARG A 1 80 ? -14.224 3.205 11.113 1.00 94.06 80 ARG A N 1
ATOM 595 C CA . ARG A 1 80 ? -15.563 2.725 11.482 1.00 94.06 80 ARG A CA 1
ATOM 596 C C . ARG A 1 80 ? -15.788 1.310 10.957 1.00 94.06 80 ARG A C 1
ATOM 598 O O . ARG A 1 80 ? -15.058 0.854 10.078 1.00 94.06 80 ARG A O 1
ATOM 605 N N . GLY A 1 81 ? -16.831 0.622 11.417 1.00 91.56 81 GLY A N 1
ATOM 606 C CA . GLY A 1 81 ? -17.241 -0.668 10.847 1.00 91.56 81 GLY A CA 1
ATOM 607 C C . GLY A 1 81 ? -17.427 -0.607 9.324 1.00 91.56 81 GLY A C 1
ATOM 608 O O . GLY A 1 81 ? -17.009 -1.512 8.602 1.00 91.56 81 GLY A O 1
ATOM 609 N N . ASP A 1 82 ? -17.923 0.528 8.824 1.00 91.62 82 ASP A N 1
ATOM 610 C CA . ASP A 1 82 ? -18.067 0.829 7.397 1.00 91.62 82 ASP A CA 1
ATOM 611 C C . ASP A 1 82 ? -16.745 1.038 6.650 1.00 91.62 82 ASP A C 1
ATOM 613 O O . ASP A 1 82 ? -16.784 1.198 5.432 1.00 91.62 82 ASP A O 1
ATOM 617 N N . ASP A 1 83 ? -15.587 1.006 7.314 1.00 93.12 83 ASP A N 1
ATOM 618 C CA . ASP A 1 83 ? -14.247 1.043 6.709 1.00 93.12 83 ASP A CA 1
ATOM 619 C C . ASP A 1 83 ? -13.615 -0.354 6.566 1.00 93.12 83 ASP A C 1
ATOM 621 O O . ASP A 1 83 ? -12.668 -0.530 5.796 1.00 93.12 83 ASP A O 1
ATOM 625 N N . ALA A 1 84 ? -14.183 -1.385 7.203 1.00 94.31 84 ALA A N 1
ATOM 626 C CA . ALA A 1 84 ? -13.676 -2.757 7.148 1.00 94.31 84 ALA A 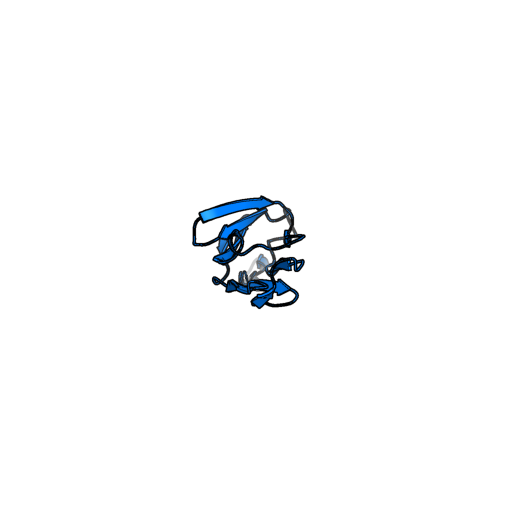CA 1
ATOM 627 C C . ALA A 1 84 ? -13.743 -3.375 5.737 1.00 94.31 84 ALA A C 1
ATOM 629 O O . ALA A 1 84 ? -14.713 -3.220 4.992 1.00 94.31 84 ALA A O 1
ATOM 630 N N . GLY A 1 85 ? -12.732 -4.135 5.330 1.00 95.75 85 GLY A N 1
ATOM 631 C CA . GLY A 1 85 ? -12.747 -4.795 4.023 1.00 95.75 85 GLY A CA 1
ATOM 632 C C . GLY A 1 85 ? -11.388 -5.295 3.566 1.00 95.75 85 GLY A C 1
ATOM 633 O O . GLY A 1 85 ? -10.381 -5.099 4.234 1.00 95.75 85 GLY A O 1
ATOM 634 N N . ALA A 1 86 ? -11.362 -5.950 2.410 1.00 97.06 86 AL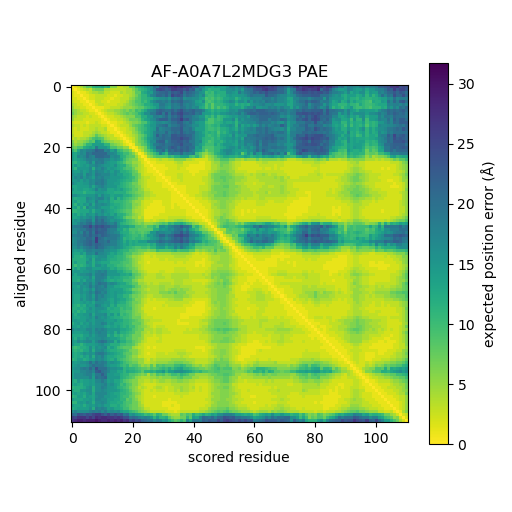A A N 1
ATOM 635 C CA . ALA A 1 86 ? -10.141 -6.446 1.790 1.00 97.06 86 ALA A CA 1
ATOM 636 C C . ALA A 1 86 ? -9.486 -5.338 0.957 1.00 97.06 86 ALA A C 1
ATOM 638 O O . ALA A 1 86 ? -9.999 -4.979 -0.108 1.00 97.06 86 ALA A O 1
ATOM 639 N N . PHE A 1 87 ? -8.370 -4.799 1.441 1.00 95.94 87 PHE A N 1
ATOM 640 C CA . PHE A 1 87 ? -7.626 -3.733 0.781 1.00 95.94 87 PHE A CA 1
ATOM 641 C C . PHE A 1 87 ? -6.529 -4.286 -0.123 1.00 95.94 87 PHE A C 1
ATOM 643 O O . PHE A 1 87 ? -5.881 -5.277 0.202 1.00 95.94 87 PHE A O 1
ATOM 650 N N . GLN A 1 88 ? -6.328 -3.623 -1.257 1.00 94.38 88 GLN A N 1
ATOM 651 C CA . GLN A 1 88 ? -5.249 -3.880 -2.209 1.00 94.38 88 GLN A CA 1
ATOM 652 C C . GLN A 1 88 ? -4.695 -2.541 -2.691 1.00 94.38 88 GLN A C 1
ATOM 654 O O . GLN A 1 88 ? -5.451 -1.575 -2.852 1.00 94.38 88 GLN A O 1
ATOM 659 N N . CYS A 1 89 ? -3.398 -2.492 -2.969 1.00 92.19 89 CYS A N 1
ATOM 660 C CA . CYS A 1 89 ? -2.790 -1.379 -3.680 1.00 92.19 89 CYS A CA 1
ATOM 661 C C . CYS A 1 89 ? -2.266 -1.843 -5.039 1.00 92.19 89 CYS A C 1
ATOM 663 O O . CYS A 1 89 ? -1.804 -2.968 -5.196 1.00 92.19 89 CYS A O 1
ATOM 665 N N . GLN A 1 90 ? -2.347 -0.970 -6.034 1.00 90.12 90 GLN A N 1
ATOM 666 C CA . GLN A 1 90 ? -1.778 -1.184 -7.354 1.00 90.12 90 GLN A CA 1
ATOM 667 C C . GLN A 1 90 ? -0.778 -0.073 -7.645 1.00 90.12 90 GLN A C 1
ATOM 669 O O . GLN A 1 90 ? -1.149 1.100 -7.686 1.00 90.12 90 GLN A O 1
ATOM 674 N N . VAL A 1 91 ? 0.472 -0.450 -7.889 1.00 86.69 91 VAL A N 1
ATOM 675 C CA . VAL A 1 91 ? 1.546 0.461 -8.287 1.00 86.69 91 VAL A CA 1
ATOM 676 C C . VAL A 1 91 ? 1.602 0.491 -9.806 1.00 86.69 91 VAL A C 1
ATOM 678 O O . VAL A 1 91 ? 1.842 -0.533 -10.449 1.00 86.69 91 VAL A O 1
ATOM 681 N N . ARG A 1 92 ? 1.370 1.659 -10.403 1.00 79.75 92 ARG A N 1
ATOM 682 C CA . ARG A 1 92 ? 1.487 1.872 -11.848 1.00 79.75 92 ARG A CA 1
ATOM 683 C C . ARG A 1 92 ? 2.822 2.525 -12.165 1.00 79.75 92 ARG A C 1
ATOM 685 O O . ARG A 1 92 ? 3.099 3.629 -11.701 1.00 79.75 92 ARG A O 1
ATOM 692 N N . GLY A 1 93 ? 3.623 1.839 -12.975 1.00 73.19 93 GLY A N 1
ATOM 693 C CA . GLY A 1 93 ? 4.858 2.364 -13.549 1.00 73.19 93 GLY A CA 1
ATOM 694 C C . GLY A 1 93 ? 4.863 2.250 -15.073 1.00 73.19 93 GLY A C 1
ATOM 695 O O . GLY A 1 93 ? 3.957 1.678 -15.681 1.00 73.19 93 GLY A O 1
ATOM 696 N N . ARG A 1 94 ? 5.928 2.751 -15.702 1.00 68.69 94 ARG A N 1
ATOM 697 C CA . ARG A 1 94 ? 6.058 2.831 -17.166 1.00 68.69 94 ARG A CA 1
ATOM 698 C C . ARG A 1 94 ? 5.905 1.486 -17.883 1.00 68.69 94 ARG A C 1
ATOM 700 O O . ARG A 1 94 ? 5.275 1.414 -18.931 1.00 68.69 94 ARG A O 1
ATOM 707 N N . ASN A 1 95 ? 6.455 0.412 -17.312 1.00 65.88 95 ASN A N 1
ATOM 708 C CA . ASN A 1 95 ? 6.418 -0.921 -17.932 1.00 65.88 95 ASN A CA 1
ATOM 709 C C . ASN A 1 95 ? 5.234 -1.793 -17.466 1.00 65.88 95 ASN A C 1
ATOM 711 O O . ASN A 1 95 ? 5.286 -3.013 -17.608 1.00 65.88 95 ASN A O 1
ATOM 715 N N . GLY A 1 96 ? 4.195 -1.192 -16.874 1.00 73.81 96 GLY A N 1
ATOM 716 C CA . GLY A 1 96 ? 2.983 -1.886 -16.432 1.00 73.81 96 GLY A CA 1
ATOM 717 C C . GLY A 1 96 ? 2.631 -1.634 -14.968 1.00 73.81 96 GLY A C 1
ATOM 718 O O . GLY A 1 96 ? 3.291 -0.864 -14.267 1.00 73.81 96 GLY A O 1
ATOM 719 N N . SER A 1 97 ? 1.585 -2.311 -14.506 1.00 80.62 97 SER A N 1
ATOM 720 C CA . SER A 1 97 ? 1.070 -2.209 -13.143 1.00 80.62 97 SER A CA 1
ATOM 721 C C . SER A 1 97 ? 1.269 -3.502 -12.372 1.00 80.62 97 SER A C 1
ATOM 723 O O . SER A 1 97 ? 1.070 -4.575 -12.937 1.00 80.62 97 SER A O 1
ATOM 725 N N . ASP A 1 98 ? 1.567 -3.390 -11.086 1.00 84.69 98 ASP A N 1
ATOM 726 C CA . ASP A 1 98 ? 1.604 -4.523 -10.170 1.00 84.69 98 ASP A CA 1
ATOM 727 C C . ASP A 1 98 ? 0.608 -4.312 -9.034 1.00 84.69 98 ASP A C 1
ATOM 729 O O . ASP A 1 98 ? 0.399 -3.176 -8.609 1.00 84.69 98 ASP A O 1
ATOM 733 N N . THR A 1 99 ? -0.063 -5.375 -8.601 1.00 88.88 99 THR A N 1
ATOM 734 C CA . THR A 1 99 ? -1.158 -5.298 -7.621 1.00 88.88 99 THR A CA 1
ATOM 735 C C . THR A 1 99 ? -0.839 -6.189 -6.438 1.00 88.88 99 THR A C 1
ATOM 737 O O . THR A 1 99 ? -0.426 -7.328 -6.626 1.00 88.88 99 THR A O 1
ATOM 740 N N . SER A 1 100 ? -1.017 -5.661 -5.231 1.00 91.44 100 SER A N 1
ATOM 741 C CA . SER A 1 100 ? -0.735 -6.401 -4.014 1.00 91.44 100 SER A CA 1
ATOM 742 C C . SER A 1 100 ? -1.755 -7.495 -3.764 1.00 91.44 100 SER A C 1
ATOM 744 O O . SER A 1 100 ? -2.909 -7.404 -4.186 1.00 91.44 100 SER A O 1
ATOM 746 N N . GLU A 1 101 ? -1.353 -8.469 -2.954 1.00 91.00 101 GLU A N 1
ATOM 747 C CA . GLU A 1 101 ? -2.305 -9.365 -2.312 1.00 91.00 101 GLU A CA 1
ATOM 748 C C . GLU A 1 101 ? -3.330 -8.575 -1.488 1.00 91.00 101 GLU A C 1
ATOM 750 O O . GLU A 1 101 ? -3.063 -7.471 -0.989 1.00 91.00 101 GLU A O 1
ATOM 755 N N . ALA A 1 102 ? -4.523 -9.150 -1.360 1.00 93.81 102 ALA A N 1
ATOM 756 C CA . ALA A 1 102 ? -5.605 -8.543 -0.608 1.00 93.81 102 ALA A CA 1
ATOM 757 C C . ALA A 1 102 ? -5.430 -8.786 0.894 1.00 93.81 102 ALA A C 1
ATOM 759 O O . ALA A 1 102 ? -5.448 -9.929 1.350 1.00 93.81 102 ALA A O 1
ATOM 760 N N . VAL A 1 103 ? -5.328 -7.709 1.674 1.00 95.31 103 VAL A N 1
ATOM 761 C CA . VAL A 1 103 ? -5.213 -7.777 3.137 1.00 95.31 103 VAL A CA 1
ATOM 762 C C . VAL A 1 103 ? -6.532 -7.327 3.774 1.00 95.31 103 VAL A C 1
ATOM 764 O O . VAL A 1 103 ? -6.984 -6.209 3.512 1.00 95.31 103 VAL A O 1
ATOM 767 N N . PRO A 1 104 ? -7.193 -8.168 4.592 1.00 96.62 104 PRO A N 1
ATOM 768 C CA . PRO A 1 104 ? -8.434 -7.793 5.257 1.00 96.62 104 PRO A CA 1
ATOM 769 C C . PRO A 1 104 ? -8.164 -6.873 6.452 1.00 96.62 104 PRO A C 1
ATOM 771 O O . PRO A 1 104 ? -7.496 -7.279 7.396 1.00 96.62 104 PRO A O 1
ATOM 774 N N . LEU A 1 105 ? -8.741 -5.672 6.439 1.00 96.50 105 LEU A N 1
ATOM 775 C CA . LEU A 1 105 ? -8.865 -4.810 7.612 1.00 96.50 105 LEU A CA 1
ATOM 776 C C . LEU A 1 105 ? -10.155 -5.160 8.358 1.00 96.50 105 LEU A C 1
ATOM 778 O O . LEU A 1 105 ? -11.254 -5.036 7.805 1.00 96.50 105 LEU A O 1
ATOM 782 N N . ARG A 1 106 ? -10.018 -5.584 9.611 1.00 96.25 106 ARG A N 1
ATOM 783 C CA . ARG A 1 106 ? -11.115 -5.853 10.541 1.00 96.25 106 ARG A CA 1
ATOM 784 C C . ARG A 1 106 ? -11.232 -4.701 11.526 1.00 96.25 106 ARG A C 1
ATOM 786 O O . ARG A 1 106 ? -10.235 -4.273 12.101 1.00 96.25 106 ARG A O 1
ATOM 793 N N . VAL A 1 107 ? -12.458 -4.233 11.720 1.00 95.38 107 VAL A N 1
ATOM 794 C CA . VAL A 1 107 ? -12.770 -3.197 12.700 1.00 95.38 107 VAL A CA 1
ATOM 795 C C . VAL A 1 107 ? -13.707 -3.807 13.738 1.00 95.38 107 VAL A C 1
ATOM 797 O O . VAL A 1 107 ? -14.788 -4.286 13.397 1.00 95.38 107 VAL A O 1
ATOM 800 N N . LEU A 1 108 ? -13.247 -3.867 14.983 1.00 93.19 108 LEU A N 1
ATOM 801 C CA . LEU A 1 108 ? -13.990 -4.372 16.129 1.00 93.19 108 LEU A CA 1
ATOM 802 C C . LEU A 1 108 ? -14.850 -3.235 16.686 1.00 93.19 108 LEU A C 1
ATOM 804 O O . LEU A 1 108 ? -14.336 -2.155 16.974 1.00 93.19 108 LEU A O 1
ATOM 808 N N . CYS A 1 109 ? -16.152 -3.477 16.820 1.00 83.38 109 CYS A N 1
ATOM 809 C CA . CYS A 1 109 ? -17.062 -2.505 17.414 1.00 83.38 109 CYS A CA 1
ATOM 810 C C . CYS A 1 109 ? -16.781 -2.385 18.916 1.00 83.38 109 CYS A C 1
ATOM 812 O O . CYS A 1 109 ? -16.617 -3.400 19.599 1.00 83.38 109 CYS A O 1
ATOM 814 N N . GLU A 1 110 ? -16.741 -1.158 19.425 1.00 68.38 110 GLU A N 1
ATOM 815 C CA . GLU A 1 110 ? -16.808 -0.909 20.863 1.00 68.38 110 GLU A CA 1
ATOM 816 C C . GLU A 1 110 ? -18.292 -0.912 21.260 1.00 68.38 110 GLU A C 1
A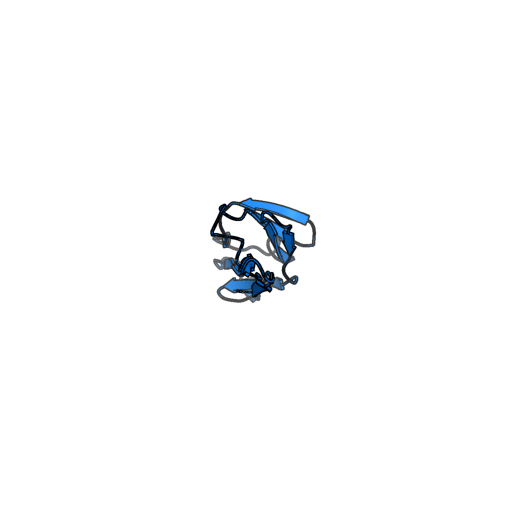TOM 818 O O . GLU A 1 110 ? -18.966 0.114 21.199 1.00 68.38 110 GLU A O 1
ATOM 823 N N . CYS A 1 111 ? -18.831 -2.101 21.552 1.00 61.59 111 CYS A N 1
ATOM 824 C CA . CYS A 1 111 ? -20.176 -2.262 22.117 1.00 61.59 111 CYS A CA 1
ATOM 825 C C . CYS A 1 111 ? -20.188 -2.018 23.629 1.00 61.59 111 CYS A C 1
ATOM 827 O O . CYS A 1 111 ? -19.244 -2.489 24.305 1.00 61.59 111 CYS A O 1
#

Nearest PDB structures (foldseek):
  5mn2-assembly2_B  TM=8.682E-01  e=1.245E-04  Homo sapiens
  5vl3-assembly4_T  TM=6.516E-01  e=2.193E-06  Homo sapiens
  8yrj-assembly1_A  TM=8.841E-01  e=2.377E-04  Mus musculus
  3k0w-assembly1_A  TM=8.196E-01  e=6.184E-05  Homo sapiens
  3shs-assembly1_A  TM=8.454E-01  e=5.052E-04  Escherichia phage RB49